Protein AF-A0A1V1P9V7-F1 (afdb_monomer)

Mean predicted aligned error: 11.31 Å

pLDDT: mean 88.92, std 11.78, range [38.62, 97.88]

Organism: NCBI:txid890399

Nearest PDB structures (foldseek):
  6t7o-assembly1_B  TM=5.307E-01  e=1.998E+00  Staphylococcus aureus subsp. aureus NCTC 8325
  2qv8-assembly2_B  TM=3.688E-01  e=6.684E-01  Vibrio cholerae
  8glv-assembly1_Eb  TM=3.256E-01  e=6.794E+00  Chlamydomonas reinhardtii

Solvent-accessible surface area (backbone atoms only — not comparable to full-atom values): 10016 Å² total; per-residue (Å²): 136,84,75,82,48,66,72,55,51,48,42,61,69,50,54,46,46,52,53,38,30,75,69,62,47,58,65,52,77,45,82,39,97,83,60,84,63,56,44,39,31,33,52,44,98,86,56,43,75,42,80,55,76,54,61,94,52,31,42,69,47,89,85,45,83,81,43,45,47,49,62,64,48,76,73,70,56,67,59,68,77,64,37,41,78,30,90,68,35,36,87,77,36,62,55,65,62,53,51,52,51,52,51,50,57,49,50,53,50,51,53,53,52,53,52,51,50,54,51,51,52,52,53,51,50,55,50,51,51,53,51,53,51,51,50,49,52,50,52,52,52,54,51,51,53,51,51,53,51,51,51,50,54,51,52,51,50,53,52,51,51,52,51,52,50,50,36,55,77,70,72,50,83,130

Structure (mmCIF, N/CA/C/O backbone):
data_AF-A0A1V1P9V7-F1
#
_entry.id   AF-A0A1V1P9V7-F1
#
loop_
_atom_site.group_PDB
_atom_site.id
_atom_site.type_symbol
_atom_site.label_atom_id
_atom_site.label_alt_id
_atom_site.label_comp_id
_atom_site.label_asym_id
_atom_site.label_entity_id
_atom_site.label_seq_id
_atom_site.pdbx_PDB_ins_code
_atom_site.Cartn_x
_atom_site.Cartn_y
_atom_site.Cartn_z
_atom_site.occupancy
_atom_site.B_iso_or_equiv
_atom_site.auth_seq_id
_atom_site.auth_comp_id
_atom_site.auth_asym_id
_atom_site.auth_atom_id
_atom_site.pdbx_PDB_model_num
ATOM 1 N N . MET A 1 1 ? 1.610 0.375 -38.642 1.00 38.62 1 MET A N 1
ATOM 2 C CA . MET A 1 1 ? 2.677 0.970 -39.478 1.00 38.62 1 MET A CA 1
ATOM 3 C C . MET A 1 1 ? 3.975 0.222 -39.205 1.00 38.62 1 MET A C 1
ATOM 5 O O . MET A 1 1 ? 4.308 0.033 -38.045 1.00 38.62 1 MET A O 1
ATOM 9 N N . SER A 1 2 ? 4.636 -0.314 -40.235 1.00 40.06 2 SER A N 1
ATOM 10 C CA . SER A 1 2 ? 5.766 -1.244 -40.070 1.00 40.06 2 SER A CA 1
ATOM 11 C C . SER A 1 2 ? 7.101 -0.492 -40.035 1.00 40.06 2 SER A C 1
ATOM 13 O O . SER A 1 2 ? 7.596 -0.052 -41.071 1.00 40.06 2 SER A O 1
ATOM 15 N N . HIS A 1 3 ? 7.696 -0.371 -38.845 1.00 48.84 3 HIS A N 1
ATOM 16 C CA . HIS A 1 3 ? 9.064 0.130 -38.629 1.00 48.84 3 HIS A CA 1
ATOM 17 C C . HIS A 1 3 ? 10.154 -0.899 -39.004 1.00 48.84 3 HIS A C 1
ATOM 19 O O . HIS A 1 3 ? 11.331 -0.666 -38.774 1.00 48.84 3 HIS A O 1
ATOM 25 N N . SER A 1 4 ? 9.779 -2.021 -39.627 1.00 53.81 4 SER A N 1
ATOM 26 C CA . SER A 1 4 ? 10.645 -3.178 -39.906 1.00 53.81 4 SER A CA 1
ATOM 27 C C . SER A 1 4 ? 11.594 -3.010 -41.104 1.00 53.81 4 SER A C 1
ATOM 29 O O . SER A 1 4 ? 12.194 -3.990 -41.540 1.00 53.81 4 SER A O 1
ATOM 31 N N . LYS A 1 5 ? 11.706 -1.818 -41.708 1.00 63.34 5 LYS A N 1
ATOM 32 C CA . LYS A 1 5 ? 12.651 -1.618 -42.821 1.00 63.34 5 LYS A CA 1
ATOM 33 C C . LYS A 1 5 ? 14.068 -1.513 -42.253 1.00 63.34 5 LYS A C 1
ATOM 35 O O . LYS A 1 5 ? 14.289 -0.687 -41.372 1.00 63.34 5 LYS A O 1
ATOM 40 N N . GLN A 1 6 ? 15.014 -2.270 -42.814 1.00 61.94 6 GLN A N 1
ATOM 41 C CA . GLN A 1 6 ? 16.432 -2.321 -42.413 1.00 61.94 6 GLN A CA 1
ATOM 42 C C . GLN A 1 6 ? 17.047 -0.933 -42.145 1.00 61.94 6 GLN A C 1
ATOM 44 O O . GLN A 1 6 ? 17.712 -0.724 -41.140 1.00 61.94 6 GLN A O 1
ATOM 49 N N . LYS A 1 7 ? 16.696 0.068 -42.961 1.00 62.09 7 LYS A N 1
ATOM 50 C CA . LYS A 1 7 ? 17.134 1.464 -42.801 1.00 62.09 7 LYS A CA 1
ATOM 51 C C . LYS A 1 7 ? 16.796 2.097 -41.435 1.00 62.09 7 LYS A C 1
ATOM 53 O O . LYS A 1 7 ? 17.536 2.956 -40.969 1.00 62.09 7 LYS A O 1
ATOM 58 N N . TYR A 1 8 ? 15.676 1.733 -40.802 1.00 63.44 8 TYR A N 1
ATOM 59 C CA . TYR A 1 8 ? 15.312 2.255 -39.474 1.00 63.44 8 TYR A CA 1
ATOM 60 C C . TYR A 1 8 ? 16.079 1.555 -38.350 1.00 63.44 8 TYR A C 1
ATOM 62 O O . TYR A 1 8 ? 16.435 2.207 -37.371 1.00 63.44 8 TYR A O 1
ATOM 70 N N . ILE A 1 9 ? 16.367 0.265 -38.532 1.00 64.19 9 ILE A N 1
ATOM 71 C CA . ILE A 1 9 ? 17.211 -0.533 -37.640 1.00 64.19 9 ILE A CA 1
ATOM 72 C C . ILE A 1 9 ? 18.637 0.020 -37.652 1.00 64.19 9 ILE A C 1
ATOM 74 O O . ILE A 1 9 ? 19.180 0.321 -36.592 1.00 64.19 9 ILE A O 1
ATOM 78 N N . ASP A 1 10 ? 19.217 0.232 -38.835 1.00 66.38 10 ASP A N 1
ATOM 79 C CA . ASP A 1 10 ? 20.591 0.725 -38.983 1.00 66.38 10 ASP A CA 1
ATOM 80 C C . ASP A 1 10 ? 20.748 2.131 -38.380 1.00 66.38 10 ASP A C 1
ATOM 82 O O . ASP A 1 10 ? 21.694 2.397 -37.643 1.00 66.38 10 ASP A O 1
ATOM 86 N N . ARG A 1 11 ? 19.771 3.023 -38.593 1.00 71.50 11 ARG A N 1
ATOM 87 C CA . ARG A 1 11 ? 19.783 4.364 -37.988 1.00 71.50 11 ARG A CA 1
ATOM 88 C C . ARG A 1 11 ? 19.820 4.313 -36.456 1.00 71.50 11 ARG A C 1
ATOM 90 O O . ARG A 1 11 ? 20.556 5.077 -35.836 1.00 71.50 11 ARG A O 1
ATOM 97 N N . ASP A 1 12 ? 19.011 3.454 -35.838 1.00 66.19 12 ASP A N 1
ATOM 98 C CA . ASP A 1 12 ? 18.889 3.407 -34.378 1.00 66.19 12 ASP A CA 1
ATOM 99 C C . ASP A 1 12 ? 20.046 2.615 -33.728 1.00 66.19 12 ASP A C 1
ATOM 101 O O . ASP A 1 12 ? 20.500 2.958 -32.639 1.00 66.19 12 ASP A O 1
ATOM 105 N N . THR A 1 13 ? 20.607 1.623 -34.424 1.00 61.28 13 THR A N 1
ATOM 106 C CA . THR A 1 13 ? 21.717 0.790 -33.923 1.00 61.28 13 THR A CA 1
ATOM 107 C C . THR A 1 13 ? 23.119 1.323 -34.253 1.00 61.28 13 THR A C 1
ATOM 109 O O . THR A 1 13 ? 24.061 1.024 -33.512 1.00 61.28 13 THR A O 1
ATOM 112 N N . ILE A 1 14 ? 23.279 2.124 -35.316 1.00 68.25 14 ILE A N 1
ATOM 113 C CA . ILE A 1 14 ? 24.580 2.599 -35.824 1.00 68.25 14 ILE A CA 1
ATOM 114 C C . ILE A 1 14 ? 24.704 4.122 -35.694 1.00 68.25 14 ILE A C 1
ATOM 116 O O . ILE A 1 14 ? 25.575 4.600 -34.962 1.00 68.25 14 ILE A O 1
ATOM 120 N N . ASP A 1 15 ? 23.831 4.890 -36.354 1.00 73.50 15 ASP A N 1
ATOM 121 C CA . ASP A 1 15 ? 23.974 6.353 -36.419 1.00 73.50 15 ASP A CA 1
ATOM 122 C C . ASP A 1 15 ? 23.691 7.015 -35.064 1.00 73.50 15 ASP A C 1
ATOM 124 O O . ASP A 1 15 ? 24.559 7.702 -34.518 1.00 73.50 15 ASP A O 1
ATOM 128 N N . LYS A 1 16 ? 22.538 6.712 -34.451 1.00 79.81 16 LYS A N 1
ATOM 129 C CA . LYS A 1 16 ? 22.173 7.233 -33.122 1.00 79.81 16 LYS A CA 1
ATOM 130 C C . LYS A 1 16 ? 23.112 6.756 -32.027 1.00 79.81 16 LYS A C 1
ATOM 132 O O . LYS A 1 16 ? 23.425 7.507 -31.110 1.00 79.81 16 LYS A O 1
ATOM 137 N N . LYS A 1 17 ? 23.598 5.516 -32.125 1.00 81.94 17 LYS A N 1
ATOM 138 C CA . LYS A 1 17 ? 24.558 4.971 -31.162 1.00 81.94 17 LYS A CA 1
ATOM 139 C C . LYS A 1 17 ? 25.844 5.799 -31.147 1.00 81.94 17 LYS A C 1
ATOM 141 O O . LYS A 1 17 ? 26.345 6.110 -30.072 1.00 81.94 17 LYS A O 1
ATOM 146 N N . ARG A 1 18 ? 26.365 6.192 -32.315 1.00 84.38 18 ARG A N 1
ATOM 147 C CA . ARG A 1 18 ? 27.539 7.074 -32.414 1.00 84.38 18 ARG A CA 1
ATOM 148 C C . ARG A 1 18 ? 27.234 8.477 -31.884 1.00 84.38 18 ARG A C 1
ATOM 150 O O . ARG A 1 18 ? 28.008 8.985 -31.077 1.00 84.38 18 ARG A O 1
ATOM 157 N N . GLU A 1 19 ? 26.114 9.069 -32.293 1.00 87.50 19 GLU A N 1
ATOM 158 C CA . GLU A 1 19 ? 25.697 10.412 -31.861 1.00 87.50 19 GLU A CA 1
ATOM 159 C C . GLU A 1 19 ? 25.520 10.504 -30.337 1.00 87.50 19 GLU A C 1
ATOM 161 O O . GLU A 1 19 ? 26.074 11.395 -29.696 1.00 87.50 19 GLU A O 1
ATOM 166 N N . TYR A 1 20 ? 24.817 9.549 -29.724 1.00 90.88 20 TYR A N 1
ATOM 167 C CA . TYR A 1 20 ? 24.599 9.516 -28.275 1.00 90.88 20 TYR A CA 1
ATOM 168 C C . TYR A 1 20 ? 25.888 9.260 -27.490 1.00 90.88 20 TYR A C 1
ATOM 170 O O . TYR A 1 20 ? 26.071 9.833 -26.413 1.00 90.88 20 TYR A O 1
ATOM 178 N N . SER A 1 21 ? 26.819 8.485 -28.055 1.00 89.25 21 SER A N 1
ATOM 179 C CA . SER A 1 21 ? 28.147 8.280 -27.471 1.00 89.25 21 SER A CA 1
ATOM 180 C C . SER A 1 21 ? 28.950 9.585 -27.456 1.00 89.25 21 SER A C 1
ATOM 182 O O . SER A 1 21 ? 29.506 9.958 -26.423 1.00 89.25 21 SER A O 1
ATOM 184 N N . GLN A 1 22 ? 28.953 10.326 -28.572 1.00 90.00 22 GLN A N 1
ATOM 185 C CA . GLN A 1 22 ? 29.594 11.645 -28.677 1.00 90.00 22 GLN A CA 1
ATOM 186 C C . GLN A 1 22 ? 28.948 12.671 -27.735 1.00 90.00 22 GLN A C 1
ATOM 188 O O . GLN A 1 22 ? 29.649 13.444 -27.083 1.00 90.00 22 GLN A O 1
ATOM 193 N N . GLY A 1 23 ? 27.620 12.623 -27.604 1.00 90.31 23 GLY A N 1
ATOM 194 C CA . GLY A 1 23 ? 26.844 13.422 -26.655 1.00 90.31 23 GLY A CA 1
ATOM 195 C C . GLY A 1 23 ? 26.961 12.982 -25.189 1.00 90.31 23 GLY A C 1
ATOM 196 O O . GLY A 1 23 ? 26.327 13.589 -24.330 1.00 90.31 23 GLY A O 1
ATOM 197 N N . LYS A 1 24 ? 27.761 11.950 -24.880 1.00 92.44 24 LYS A N 1
ATOM 198 C CA . LYS A 1 24 ? 27.989 11.412 -23.525 1.00 92.44 24 LYS A CA 1
ATOM 199 C C . LYS A 1 24 ? 26.717 10.951 -22.801 1.00 92.44 24 LYS A C 1
ATOM 201 O O . LYS A 1 24 ? 26.635 11.010 -21.571 1.00 92.44 24 LYS A O 1
ATOM 206 N N . VAL A 1 25 ? 25.729 10.453 -23.542 1.00 93.88 25 VAL A N 1
ATOM 207 C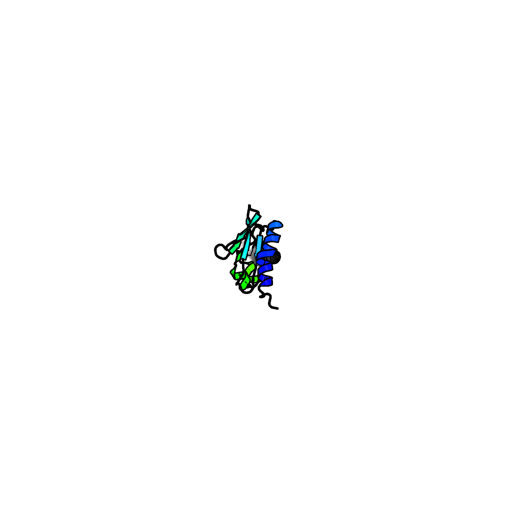 CA . VAL A 1 25 ? 24.533 9.845 -22.951 1.00 93.88 25 VAL A CA 1
ATOM 208 C C . VAL A 1 25 ? 24.949 8.558 -22.235 1.00 93.88 25 VAL A C 1
ATOM 210 O O . VAL A 1 25 ? 25.425 7.611 -22.857 1.00 93.88 25 VAL A O 1
ATOM 213 N N . LYS A 1 26 ? 24.802 8.526 -20.908 1.00 94.56 26 LYS A N 1
ATOM 214 C CA . LYS A 1 26 ? 25.379 7.470 -20.062 1.00 94.56 26 LYS A CA 1
ATOM 215 C C . LYS A 1 26 ? 24.753 6.089 -20.276 1.00 94.56 26 LYS A C 1
ATOM 217 O O . LYS A 1 26 ? 25.462 5.095 -20.190 1.00 94.56 26 LYS A O 1
ATOM 222 N N . GLU A 1 27 ? 23.462 6.020 -20.580 1.00 95.19 27 GLU A N 1
ATOM 223 C CA . GLU A 1 27 ? 22.741 4.772 -20.852 1.00 95.19 27 GLU A CA 1
ATOM 224 C C . GLU A 1 27 ? 21.840 4.937 -22.071 1.00 95.19 27 GLU A C 1
ATOM 226 O O . GLU A 1 27 ? 21.200 5.974 -22.237 1.00 95.19 27 GLU A O 1
ATOM 231 N N . TYR A 1 28 ? 21.789 3.912 -22.921 1.00 94.25 28 TYR A N 1
ATOM 232 C CA . TYR A 1 28 ? 20.982 3.916 -24.136 1.00 94.25 28 TYR A CA 1
ATOM 233 C C . TYR A 1 28 ? 20.321 2.554 -24.342 1.00 94.25 28 TYR A C 1
ATOM 235 O O . TYR A 1 28 ? 21.007 1.543 -24.481 1.00 94.25 28 TYR A O 1
ATOM 243 N N . TYR A 1 29 ? 18.988 2.520 -24.342 1.00 93.19 29 TYR A N 1
ATOM 244 C CA . TYR A 1 29 ? 18.209 1.290 -24.475 1.00 93.19 29 TYR A CA 1
ATOM 245 C C . TYR A 1 29 ? 17.432 1.302 -25.788 1.00 93.19 29 TYR A C 1
ATOM 247 O O . TYR A 1 29 ? 16.664 2.224 -26.064 1.00 93.19 29 TYR A O 1
ATOM 255 N N . ILE A 1 30 ? 17.628 0.260 -26.586 1.00 90.50 30 ILE A N 1
ATOM 256 C CA . ILE A 1 30 ? 16.852 -0.028 -27.786 1.00 90.50 30 ILE A CA 1
ATOM 257 C C . ILE A 1 30 ? 15.835 -1.087 -27.385 1.00 90.50 30 ILE A C 1
ATOM 259 O O . ILE A 1 30 ? 16.213 -2.160 -26.922 1.00 90.50 30 ILE A O 1
ATOM 263 N N . ILE A 1 31 ? 14.551 -0.769 -27.523 1.00 89.88 31 ILE A N 1
ATOM 264 C CA . ILE A 1 31 ? 13.455 -1.682 -27.202 1.00 89.88 31 ILE A CA 1
ATOM 265 C C . ILE A 1 31 ? 12.693 -1.962 -28.490 1.00 89.88 31 ILE A C 1
ATOM 267 O O . ILE A 1 31 ? 12.124 -1.053 -29.092 1.00 89.88 31 ILE A O 1
ATOM 271 N N . ASP A 1 32 ? 12.673 -3.226 -28.890 1.00 84.94 32 ASP A N 1
ATOM 272 C CA . ASP A 1 32 ? 11.905 -3.708 -30.030 1.00 84.94 32 ASP A CA 1
ATOM 273 C C . ASP A 1 32 ? 10.691 -4.494 -29.538 1.00 84.94 32 ASP A C 1
ATOM 275 O O . ASP A 1 32 ? 10.832 -5.432 -28.764 1.00 84.94 32 ASP A O 1
ATOM 279 N N . TYR A 1 33 ? 9.496 -4.157 -30.025 1.00 77.75 33 TYR A N 1
ATOM 280 C CA . TYR A 1 33 ? 8.254 -4.841 -29.660 1.00 77.75 33 TYR A CA 1
ATOM 281 C C . TYR A 1 33 ? 8.234 -6.326 -30.055 1.00 77.75 33 TYR A C 1
ATOM 283 O O . TYR A 1 33 ? 7.496 -7.096 -29.442 1.00 77.75 33 TYR A O 1
ATOM 291 N N . LYS A 1 34 ? 9.023 -6.730 -31.062 1.00 80.94 34 LYS A N 1
ATOM 292 C CA . LYS A 1 34 ? 9.146 -8.131 -31.500 1.00 80.94 34 LYS A CA 1
ATOM 293 C C . LYS A 1 34 ? 10.169 -8.939 -30.715 1.00 80.94 34 LYS A C 1
ATOM 295 O O . LYS A 1 34 ? 10.207 -10.150 -30.890 1.00 80.94 34 LYS A O 1
ATOM 300 N N . LYS A 1 35 ? 10.945 -8.293 -29.834 1.00 80.38 35 LYS A N 1
ATOM 301 C CA . LYS A 1 35 ? 12.063 -8.880 -29.074 1.00 80.38 35 LYS A CA 1
ATOM 302 C C . LYS A 1 35 ? 13.300 -9.232 -29.912 1.00 80.38 35 LYS A C 1
ATOM 304 O O . LYS A 1 35 ? 14.306 -9.635 -29.335 1.00 80.38 35 LYS A O 1
ATOM 309 N N . ASP A 1 36 ? 13.290 -9.012 -31.224 1.00 79.00 36 ASP A N 1
ATOM 310 C CA . ASP A 1 36 ? 14.399 -9.411 -32.097 1.00 79.00 36 ASP A CA 1
ATOM 311 C C . ASP A 1 36 ? 15.657 -8.556 -31.857 1.00 79.00 36 ASP A C 1
ATOM 313 O O . ASP A 1 36 ? 16.777 -9.022 -32.069 1.00 79.00 36 ASP A O 1
ATOM 317 N N . GLN A 1 37 ? 15.491 -7.302 -31.409 1.00 79.62 37 GLN A N 1
ATOM 318 C CA . GLN A 1 37 ? 16.589 -6.325 -31.314 1.00 79.62 37 GLN A CA 1
ATOM 319 C C . GLN A 1 37 ? 16.627 -5.506 -30.018 1.00 79.62 37 GLN A C 1
ATOM 321 O O . GLN A 1 37 ? 17.155 -4.392 -29.993 1.00 79.62 37 GLN A O 1
ATOM 326 N N . THR A 1 38 ? 16.092 -6.040 -28.921 1.00 88.88 38 THR A N 1
ATOM 327 C CA . THR A 1 38 ? 16.169 -5.342 -27.632 1.00 88.88 38 THR A CA 1
ATOM 328 C C . THR A 1 38 ? 17.579 -5.418 -27.057 1.00 88.88 38 THR A C 1
ATOM 330 O O . THR A 1 38 ? 18.098 -6.496 -26.769 1.00 88.88 38 THR A O 1
ATOM 333 N N . LEU A 1 39 ? 18.216 -4.256 -26.919 1.00 92.00 39 LEU A N 1
ATOM 334 C CA . LEU A 1 39 ? 19.622 -4.113 -26.552 1.00 92.00 39 LEU A CA 1
ATOM 335 C C . LEU A 1 39 ? 19.779 -2.969 -25.553 1.00 92.00 39 LEU A C 1
ATOM 337 O O . LEU A 1 39 ? 19.254 -1.874 -25.745 1.00 92.00 39 LEU A O 1
ATOM 341 N N . PHE A 1 40 ? 20.554 -3.206 -24.500 1.00 94.00 40 PHE A N 1
ATOM 342 C CA . PHE A 1 40 ? 20.819 -2.221 -23.456 1.00 94.00 40 PHE A CA 1
ATOM 343 C C . PHE A 1 40 ? 22.291 -1.834 -23.494 1.00 94.00 40 PHE A C 1
ATOM 345 O O . PHE A 1 40 ? 23.154 -2.708 -23.514 1.00 94.00 40 PHE A O 1
ATOM 352 N N . TYR A 1 41 ? 22.599 -0.542 -23.487 1.00 94.88 41 TYR A N 1
ATOM 353 C CA . TYR A 1 41 ? 23.967 -0.041 -23.544 1.00 94.88 41 TYR A CA 1
ATOM 354 C C . TYR A 1 41 ? 24.286 0.898 -22.382 1.00 94.88 41 TYR A C 1
ATOM 356 O O . TYR A 1 41 ? 23.441 1.681 -21.954 1.00 94.88 41 TYR A O 1
ATOM 364 N N . SER A 1 42 ? 25.540 0.852 -21.931 1.00 95.19 42 SER A N 1
ATOM 365 C CA . SER A 1 42 ? 26.138 1.812 -20.999 1.00 95.19 42 SER A CA 1
ATOM 366 C C . SER A 1 42 ? 27.382 2.420 -21.628 1.00 95.19 42 SER A C 1
ATOM 368 O O . SER A 1 42 ? 28.182 1.712 -22.248 1.00 95.19 42 SER A O 1
ATOM 370 N N . LEU A 1 43 ? 27.549 3.729 -21.475 1.00 95.56 43 LEU A N 1
ATOM 371 C CA . LEU A 1 43 ? 28.740 4.442 -21.909 1.00 95.56 43 LEU A CA 1
ATOM 372 C C . LEU A 1 43 ? 29.919 4.014 -21.029 1.00 95.56 43 LEU A C 1
ATOM 374 O O . LEU A 1 43 ? 29.815 3.993 -19.802 1.00 95.56 43 LEU A O 1
ATOM 378 N N . ASN A 1 44 ? 31.027 3.645 -21.658 1.00 91.00 44 ASN A N 1
ATOM 379 C CA . ASN A 1 44 ? 32.257 3.253 -20.986 1.00 91.00 44 ASN A CA 1
ATOM 380 C C . ASN A 1 44 ? 33.249 4.423 -20.911 1.00 91.00 44 ASN A C 1
ATOM 382 O O . ASN A 1 44 ? 33.075 5.470 -21.537 1.00 91.00 44 ASN A O 1
ATOM 386 N N . THR A 1 45 ? 34.324 4.235 -20.147 1.00 90.50 45 THR A N 1
ATOM 387 C CA . THR A 1 45 ? 35.378 5.244 -19.947 1.00 90.50 45 THR A CA 1
ATOM 388 C C . THR A 1 45 ? 36.110 5.625 -21.230 1.00 90.50 45 THR A C 1
ATOM 390 O O . THR A 1 45 ? 36.672 6.712 -21.305 1.00 90.50 45 THR A O 1
ATOM 393 N N . ASN A 1 46 ? 36.070 4.769 -22.252 1.00 89.50 46 ASN A N 1
ATOM 394 C CA . ASN A 1 46 ? 36.711 5.006 -23.545 1.00 89.50 46 ASN A CA 1
ATOM 395 C C . ASN A 1 46 ? 35.808 5.818 -24.493 1.00 89.50 46 ASN A C 1
ATOM 397 O O . ASN A 1 46 ? 36.146 5.997 -25.660 1.00 89.50 46 ASN A O 1
ATOM 401 N N . GLY A 1 47 ? 34.650 6.291 -24.014 1.00 87.25 47 GLY A N 1
ATOM 402 C CA . GLY A 1 47 ? 33.716 7.108 -24.787 1.00 87.25 47 GLY A CA 1
ATOM 403 C C . GLY A 1 47 ? 32.873 6.322 -25.792 1.00 87.25 47 GLY A C 1
ATOM 404 O O . GLY A 1 47 ? 32.269 6.942 -26.665 1.00 87.25 47 GLY A O 1
ATOM 405 N N . GLY A 1 48 ? 32.828 4.988 -25.681 1.00 90.50 48 GLY A N 1
ATOM 406 C CA . GLY A 1 48 ? 31.993 4.093 -26.489 1.00 90.50 48 GLY A CA 1
ATOM 407 C C . GLY A 1 48 ? 30.904 3.394 -25.668 1.00 90.50 48 GLY A C 1
ATOM 408 O O . GLY A 1 48 ? 30.887 3.471 -24.443 1.00 90.50 48 GLY A O 1
ATOM 409 N N . TYR A 1 49 ? 30.012 2.656 -26.330 1.00 93.69 49 TYR A N 1
ATOM 410 C CA . TYR A 1 49 ? 28.955 1.885 -25.663 1.00 93.69 49 TYR A CA 1
ATOM 411 C C . TYR A 1 49 ? 29.303 0.406 -25.487 1.00 93.69 49 TYR A C 1
ATOM 413 O O . TYR A 1 49 ? 29.614 -0.284 -26.460 1.00 93.69 49 TYR A O 1
ATOM 421 N N . SER A 1 50 ? 29.127 -0.096 -24.266 1.00 92.69 50 SER A N 1
ATOM 422 C CA . SER A 1 50 ? 29.204 -1.517 -23.912 1.00 92.69 50 SER A CA 1
ATOM 423 C C . SER A 1 50 ? 27.805 -2.097 -23.692 1.00 92.69 50 SER A C 1
ATOM 425 O O . SER A 1 50 ? 26.938 -1.422 -23.138 1.00 92.69 50 SER A O 1
ATOM 427 N N . LEU A 1 51 ? 27.576 -3.345 -24.114 1.00 93.44 51 LEU A N 1
ATOM 428 C CA . LEU A 1 51 ? 26.298 -4.035 -23.909 1.00 93.44 51 LEU A CA 1
ATOM 429 C C . LEU A 1 51 ? 26.099 -4.377 -22.422 1.00 93.44 51 LEU A C 1
ATOM 431 O O . LEU A 1 51 ? 26.972 -4.977 -21.794 1.00 93.44 51 LEU A O 1
ATOM 435 N N . VAL A 1 52 ? 24.931 -4.043 -21.885 1.00 94.06 52 VAL A N 1
ATOM 436 C CA . VAL A 1 52 ? 24.476 -4.393 -20.540 1.00 94.06 52 VAL A CA 1
ATOM 437 C C . VAL A 1 52 ? 23.595 -5.631 -20.644 1.00 94.06 52 VAL A C 1
ATOM 439 O O . VAL A 1 52 ? 22.559 -5.618 -21.305 1.00 94.06 52 VAL A O 1
ATOM 442 N N . LYS A 1 53 ? 24.009 -6.719 -19.992 1.00 92.94 53 LYS A N 1
ATOM 443 C CA . LYS A 1 53 ? 23.205 -7.942 -19.906 1.00 92.94 53 LYS A CA 1
ATOM 444 C C . LYS A 1 53 ? 22.345 -7.915 -18.637 1.00 92.94 53 LYS A C 1
ATOM 446 O O . LYS A 1 53 ? 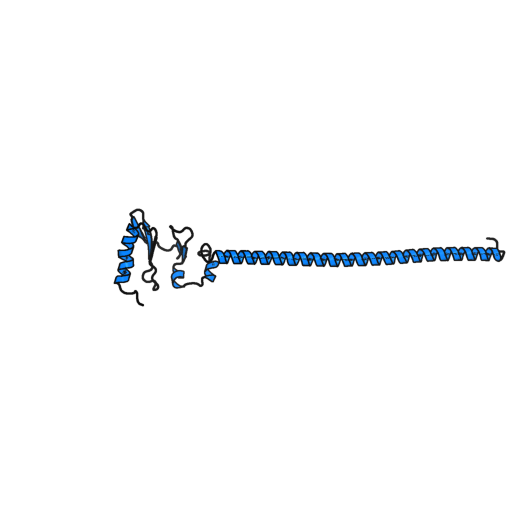22.872 -7.556 -17.580 1.00 92.94 53 LYS A O 1
ATOM 451 N N . PRO A 1 54 ? 21.065 -8.324 -18.701 1.00 93.38 54 PRO A N 1
ATOM 452 C CA . PRO A 1 54 ? 20.254 -8.502 -17.505 1.00 93.38 54 PRO A CA 1
ATOM 453 C C . PRO A 1 54 ? 20.912 -9.487 -16.534 1.00 93.38 54 PRO A C 1
ATOM 455 O O . PRO A 1 54 ? 21.379 -10.555 -16.935 1.00 93.38 54 PRO A O 1
ATOM 458 N N . LYS A 1 55 ? 20.899 -9.167 -15.239 1.00 95.38 55 LYS A N 1
ATOM 459 C CA . LYS A 1 55 ? 21.297 -10.103 -14.182 1.00 95.38 55 LYS A CA 1
ATOM 460 C C . LYS A 1 55 ? 20.038 -10.763 -13.639 1.00 95.38 55 LYS A C 1
ATOM 462 O O . LYS A 1 55 ? 19.177 -10.074 -13.101 1.00 95.38 55 LYS A O 1
ATOM 467 N N . ASN A 1 56 ? 19.921 -12.083 -13.785 1.00 94.19 56 ASN A N 1
ATOM 468 C CA . ASN A 1 56 ? 18.711 -12.843 -13.434 1.00 94.19 56 ASN A CA 1
ATOM 469 C C . ASN A 1 56 ? 17.442 -12.271 -14.100 1.00 94.19 56 ASN A C 1
ATOM 471 O O . ASN A 1 56 ? 16.404 -12.138 -13.460 1.00 94.19 56 ASN A O 1
ATOM 475 N N . GLY A 1 57 ? 17.552 -11.855 -15.367 1.00 94.12 57 GLY A N 1
ATOM 476 C CA . GLY A 1 57 ? 16.448 -11.246 -16.118 1.00 94.12 57 GLY A CA 1
ATOM 477 C C . GLY A 1 57 ? 16.115 -9.801 -15.727 1.00 94.12 57 GLY A C 1
ATOM 478 O O . GLY A 1 57 ? 15.161 -9.247 -16.262 1.00 94.12 57 GLY A O 1
ATOM 479 N N . ILE A 1 58 ? 16.881 -9.177 -14.824 1.00 96.56 58 ILE A N 1
ATOM 480 C CA . ILE A 1 58 ? 16.650 -7.809 -14.344 1.00 96.56 58 ILE A CA 1
ATOM 481 C C . ILE A 1 58 ? 17.711 -6.871 -14.921 1.00 96.56 58 ILE A C 1
ATOM 483 O O . ILE A 1 58 ? 18.913 -7.082 -14.729 1.00 96.56 58 ILE A O 1
ATOM 487 N N . ILE A 1 59 ? 17.261 -5.806 -15.577 1.00 96.44 59 ILE A N 1
ATOM 488 C CA . ILE A 1 59 ? 18.083 -4.648 -15.932 1.00 96.44 59 ILE A CA 1
ATOM 489 C C . ILE A 1 59 ? 18.048 -3.665 -14.765 1.00 96.44 59 ILE A C 1
ATOM 491 O O . ILE A 1 59 ? 16.986 -3.386 -14.213 1.00 96.44 59 ILE A O 1
ATOM 495 N N . ARG A 1 60 ? 19.216 -3.149 -14.378 1.00 96.06 60 ARG A N 1
ATOM 496 C CA . ARG A 1 60 ? 19.369 -2.134 -13.330 1.00 96.06 60 ARG A CA 1
ATOM 497 C C . ARG A 1 60 ? 20.102 -0.947 -13.926 1.00 96.06 60 ARG A C 1
ATOM 499 O O . ARG A 1 60 ? 21.199 -1.128 -14.453 1.00 96.06 60 ARG A O 1
ATOM 506 N N . SER A 1 61 ? 19.500 0.232 -13.838 1.00 94.81 61 SER A N 1
ATOM 507 C CA . SER A 1 61 ? 20.156 1.459 -14.266 1.00 94.81 61 SER A CA 1
ATOM 508 C C . SER A 1 61 ? 21.235 1.855 -13.262 1.00 94.81 61 SER A C 1
ATOM 510 O O . SER A 1 61 ? 21.053 1.796 -12.045 1.00 94.81 61 SER A O 1
ATOM 512 N N . THR A 1 62 ? 22.379 2.251 -13.797 1.00 91.31 62 THR A N 1
ATOM 513 C CA . THR A 1 62 ? 23.502 2.857 -13.077 1.00 91.31 62 THR A CA 1
ATOM 514 C C . THR A 1 62 ? 23.377 4.381 -13.015 1.00 91.31 62 THR A C 1
ATOM 516 O O . THR A 1 62 ? 24.000 5.020 -12.170 1.00 91.31 62 THR A O 1
ATOM 519 N N . VAL A 1 63 ? 22.559 4.966 -13.898 1.00 93.56 63 VAL A N 1
ATOM 520 C CA . VAL A 1 63 ? 22.345 6.416 -14.028 1.00 93.56 63 VAL A CA 1
ATOM 521 C C . VAL A 1 63 ? 21.159 6.892 -13.200 1.00 93.56 63 VAL A C 1
ATOM 523 O O . VAL A 1 63 ? 21.191 8.005 -12.680 1.00 93.56 63 VAL A O 1
ATOM 526 N N . LEU A 1 64 ? 20.128 6.056 -13.074 1.00 92.38 64 LEU A N 1
ATOM 527 C CA . LEU A 1 64 ? 18.911 6.309 -12.314 1.00 92.38 64 LEU A CA 1
ATOM 528 C C . LEU A 1 64 ? 18.884 5.368 -11.100 1.00 92.38 64 LEU A C 1
ATOM 530 O O . LEU A 1 64 ? 18.461 4.214 -11.222 1.00 92.38 64 LEU A O 1
ATOM 534 N N . PRO A 1 65 ? 19.347 5.823 -9.920 1.00 90.19 65 PRO A N 1
ATOM 535 C CA . PRO A 1 65 ? 19.389 4.994 -8.724 1.00 90.19 65 PRO A CA 1
ATOM 536 C C . PRO A 1 65 ? 18.016 4.407 -8.390 1.00 90.19 65 PRO A C 1
ATOM 538 O O . PRO A 1 65 ? 17.020 5.121 -8.307 1.00 90.19 65 PRO A O 1
ATOM 541 N N . GLY A 1 66 ? 17.970 3.090 -8.196 1.00 90.81 66 GLY A N 1
ATOM 542 C CA . GLY A 1 66 ? 16.736 2.372 -7.876 1.00 90.81 66 GLY A CA 1
ATOM 543 C C . GLY A 1 66 ? 15.830 2.074 -9.074 1.00 90.81 66 GLY A C 1
ATOM 544 O O . GLY A 1 66 ? 14.877 1.317 -8.901 1.00 90.81 66 GLY A O 1
ATOM 545 N N . PHE A 1 67 ? 16.129 2.588 -10.274 1.00 94.75 67 PHE A N 1
ATOM 546 C CA . PHE A 1 67 ? 15.403 2.222 -11.487 1.00 94.75 67 PHE A CA 1
ATOM 547 C C . PHE A 1 67 ? 15.889 0.872 -12.017 1.00 94.75 67 PHE A C 1
ATOM 549 O O . PHE A 1 67 ? 17.066 0.668 -12.329 1.00 94.75 67 PHE A O 1
ATOM 556 N N . GLN A 1 68 ? 14.965 -0.073 -12.108 1.00 96.00 68 GLN A N 1
ATOM 557 C CA . GLN A 1 68 ? 15.226 -1.442 -12.531 1.00 96.00 68 GLN A CA 1
ATOM 558 C C . GLN A 1 68 ? 13.947 -2.059 -13.087 1.00 96.00 68 GLN A C 1
ATOM 560 O O . GLN A 1 68 ? 12.853 -1.659 -12.710 1.00 96.00 68 GLN A O 1
ATOM 565 N N . PHE A 1 69 ? 14.061 -3.040 -13.970 1.00 95.88 69 PHE A N 1
ATOM 566 C CA . PHE A 1 69 ? 12.901 -3.728 -14.535 1.00 95.88 69 PHE A CA 1
ATOM 567 C C . PHE A 1 69 ? 13.287 -5.130 -14.995 1.00 95.88 69 PHE A C 1
ATOM 569 O O . PHE A 1 69 ? 14.444 -5.386 -15.338 1.00 95.88 69 PHE A O 1
ATOM 576 N N . ARG A 1 70 ? 12.322 -6.054 -15.009 1.00 96.06 70 ARG A N 1
ATOM 577 C CA . ARG A 1 70 ? 12.507 -7.348 -15.666 1.00 96.06 70 ARG A CA 1
ATOM 578 C C . ARG A 1 70 ? 12.412 -7.159 -17.171 1.00 96.06 70 ARG A C 1
ATOM 580 O O . ARG A 1 70 ? 11.496 -6.508 -17.667 1.00 96.06 70 ARG A O 1
ATOM 587 N N . GLU A 1 71 ? 13.331 -7.771 -17.901 1.00 93.56 71 GLU A N 1
ATOM 588 C CA . GLU A 1 71 ? 13.321 -7.758 -19.364 1.00 93.56 71 GLU A CA 1
ATOM 589 C C . GLU A 1 71 ? 12.026 -8.369 -19.925 1.00 93.56 71 GLU A C 1
ATOM 591 O O . GLU A 1 71 ? 11.474 -7.866 -20.901 1.00 93.56 71 GLU A O 1
ATOM 596 N N . SER A 1 72 ? 11.500 -9.415 -19.278 1.00 93.44 72 SER A N 1
ATOM 597 C CA . SER A 1 72 ? 10.220 -10.041 -19.636 1.00 93.44 72 SER A CA 1
ATOM 598 C C . SER A 1 72 ? 9.051 -9.060 -19.616 1.00 93.44 72 SER A C 1
ATOM 600 O O . SER A 1 72 ? 8.170 -9.131 -20.475 1.00 93.44 72 SER A O 1
ATOM 602 N N . ASP A 1 73 ? 9.049 -8.135 -18.657 1.00 94.50 73 ASP A N 1
ATOM 603 C CA . ASP A 1 73 ? 7.891 -7.298 -18.343 1.00 94.50 73 ASP A CA 1
ATOM 604 C C . ASP A 1 73 ? 7.692 -6.201 -19.400 1.00 94.50 73 ASP A C 1
ATOM 606 O O . ASP A 1 73 ? 6.574 -5.720 -19.577 1.00 94.50 73 ASP A O 1
ATOM 610 N N . ILE A 1 74 ? 8.729 -5.898 -20.193 1.00 92.00 74 ILE A N 1
ATOM 611 C CA . ILE A 1 74 ? 8.630 -5.066 -21.405 1.00 92.00 74 ILE A CA 1
ATOM 612 C C . ILE A 1 74 ? 7.600 -5.649 -22.388 1.00 92.00 74 ILE A C 1
ATOM 614 O O . ILE A 1 74 ? 6.852 -4.903 -23.020 1.00 92.00 74 ILE A O 1
ATOM 618 N N . TYR A 1 75 ? 7.541 -6.980 -22.500 1.00 92.19 75 TYR A N 1
ATOM 619 C CA . TYR A 1 75 ? 6.700 -7.687 -23.473 1.00 92.19 75 TYR A CA 1
ATOM 620 C C . TYR A 1 75 ? 5.393 -8.180 -22.870 1.00 92.19 75 TYR A C 1
ATOM 622 O O . TYR A 1 75 ? 4.338 -8.044 -23.489 1.00 92.19 75 TYR A O 1
ATOM 630 N N . VAL A 1 76 ? 5.461 -8.733 -21.654 1.00 92.31 76 VAL A N 1
ATOM 631 C CA . VAL A 1 76 ? 4.280 -9.204 -20.918 1.00 92.31 76 VAL A CA 1
ATOM 632 C C . VAL A 1 76 ? 3.346 -8.036 -20.607 1.00 92.31 76 VAL A C 1
ATOM 634 O O . VAL A 1 76 ? 2.134 -8.226 -20.607 1.00 92.31 76 VAL A O 1
ATOM 637 N N . ARG A 1 77 ? 3.903 -6.831 -20.402 1.00 90.25 77 ARG A N 1
ATOM 638 C CA . ARG A 1 77 ? 3.165 -5.606 -20.058 1.00 90.25 77 ARG A CA 1
ATOM 639 C C . ARG A 1 77 ? 2.185 -5.862 -18.906 1.00 90.25 77 ARG A C 1
ATOM 641 O O . ARG A 1 77 ? 0.973 -5.760 -19.100 1.00 90.25 77 ARG A O 1
ATOM 648 N N . PRO A 1 78 ? 2.706 -6.249 -17.727 1.00 92.44 78 PRO A N 1
ATOM 649 C CA . PRO A 1 78 ? 1.871 -6.519 -16.568 1.00 92.44 78 PRO A CA 1
ATOM 650 C C . PRO A 1 78 ? 1.034 -5.291 -16.205 1.00 92.44 78 PRO A C 1
ATOM 652 O O . PRO A 1 78 ? 1.461 -4.151 -16.402 1.00 92.44 78 PRO A O 1
ATOM 655 N N . ASP A 1 79 ? -0.152 -5.539 -15.650 1.00 91.31 79 ASP A N 1
ATOM 656 C CA . ASP A 1 79 ? -1.022 -4.481 -15.144 1.00 91.31 79 ASP A CA 1
ATOM 657 C C . ASP A 1 79 ? -0.243 -3.599 -14.144 1.00 91.31 79 ASP A C 1
ATOM 659 O O . ASP A 1 79 ? 0.349 -4.140 -13.198 1.00 91.31 79 ASP A O 1
ATOM 663 N N . PRO A 1 80 ? -0.237 -2.261 -14.313 1.00 8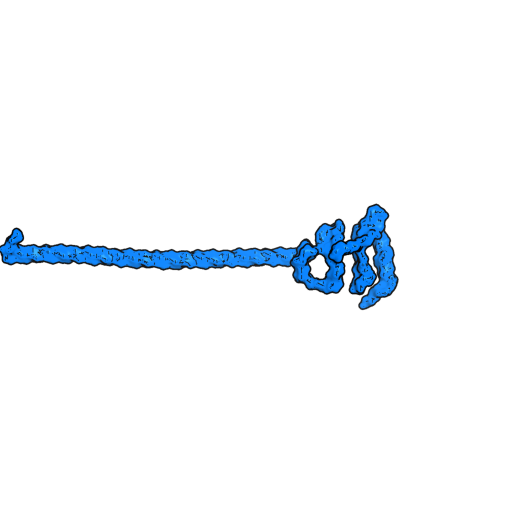6.25 80 PRO A N 1
ATOM 664 C CA . PRO A 1 80 ? 0.404 -1.344 -13.379 1.00 86.25 80 PRO A CA 1
ATOM 665 C C . PRO A 1 80 ? 0.027 -1.587 -11.916 1.00 86.25 80 PRO A C 1
ATOM 667 O O . PRO A 1 80 ? 0.879 -1.424 -11.047 1.00 86.25 80 PRO A O 1
ATOM 670 N N . VAL A 1 81 ? -1.205 -2.027 -11.630 1.00 87.94 81 VAL A N 1
ATOM 671 C CA . VAL A 1 81 ? -1.676 -2.348 -10.275 1.00 87.94 81 VAL A CA 1
ATOM 672 C C . VAL A 1 81 ? -0.861 -3.476 -9.641 1.00 87.94 81 VAL A C 1
ATOM 674 O O . VAL A 1 81 ? -0.559 -3.405 -8.448 1.00 87.94 81 VAL A O 1
ATOM 677 N N . ASN A 1 82 ? -0.452 -4.478 -10.423 1.00 90.38 82 ASN A N 1
ATOM 678 C CA . ASN A 1 82 ? 0.372 -5.588 -9.935 1.00 90.38 82 ASN A CA 1
ATOM 679 C C . ASN A 1 82 ? 1.804 -5.136 -9.624 1.00 90.38 82 ASN A C 1
ATOM 681 O O . ASN A 1 82 ? 2.423 -5.646 -8.691 1.00 90.38 82 ASN A O 1
ATOM 685 N N . LEU A 1 83 ? 2.316 -4.142 -10.356 1.00 93.56 83 LEU A N 1
ATOM 686 C CA . LEU A 1 83 ? 3.670 -3.618 -10.162 1.00 93.56 83 LEU A CA 1
ATOM 687 C C . LEU A 1 83 ? 3.813 -2.774 -8.892 1.00 93.56 83 LEU A C 1
ATOM 689 O O . LEU A 1 83 ? 4.916 -2.658 -8.366 1.00 93.56 83 LEU A O 1
ATOM 693 N N . ILE A 1 84 ? 2.716 -2.219 -8.367 1.00 92.44 84 ILE A N 1
ATOM 694 C CA . ILE A 1 84 ? 2.730 -1.386 -7.153 1.00 92.44 84 ILE A CA 1
ATOM 695 C C . ILE A 1 84 ? 3.363 -2.123 -5.966 1.00 92.44 84 ILE A C 1
ATOM 697 O O . ILE A 1 84 ? 4.115 -1.525 -5.201 1.00 92.44 84 ILE A O 1
ATOM 701 N N . ASN A 1 85 ? 3.062 -3.414 -5.816 1.00 89.31 85 ASN A N 1
ATOM 702 C CA . ASN A 1 85 ? 3.529 -4.227 -4.692 1.00 89.31 85 ASN A CA 1
ATOM 703 C C . ASN A 1 85 ? 4.726 -5.118 -5.056 1.00 89.31 85 ASN A C 1
ATOM 705 O O . ASN A 1 85 ? 5.177 -5.911 -4.229 1.00 89.31 85 ASN A O 1
ATOM 709 N N . ASP A 1 86 ? 5.227 -5.033 -6.289 1.00 94.62 86 ASP A N 1
ATOM 710 C CA . ASP A 1 86 ? 6.351 -5.850 -6.725 1.00 94.62 86 ASP A CA 1
ATOM 711 C C . ASP A 1 86 ? 7.667 -5.265 -6.179 1.00 94.62 86 ASP A C 1
ATOM 713 O O . ASP A 1 86 ? 7.955 -4.094 -6.432 1.00 94.62 86 ASP A O 1
ATOM 717 N N . PRO A 1 87 ? 8.519 -6.047 -5.488 1.00 93.25 87 PRO A N 1
ATOM 718 C CA . PRO A 1 87 ? 9.770 -5.551 -4.912 1.00 93.25 87 PRO A CA 1
ATOM 719 C C . PRO A 1 87 ? 10.724 -4.870 -5.902 1.00 93.25 87 PRO A C 1
ATOM 721 O O . PRO A 1 87 ? 11.551 -4.057 -5.487 1.00 93.25 87 PRO A O 1
ATOM 724 N N . ILE A 1 88 ? 10.635 -5.198 -7.196 1.00 95.50 88 ILE A N 1
ATOM 725 C CA . ILE A 1 88 ? 11.451 -4.585 -8.249 1.00 95.50 88 ILE A CA 1
ATOM 726 C C . ILE A 1 88 ? 10.961 -3.173 -8.581 1.00 95.50 88 ILE A C 1
ATOM 728 O O . ILE A 1 88 ? 11.791 -2.294 -8.811 1.00 95.50 88 ILE A O 1
ATOM 732 N N . TYR A 1 89 ? 9.645 -2.960 -8.565 1.00 95.38 89 TYR A N 1
ATOM 733 C CA . TYR A 1 89 ? 8.974 -1.774 -9.104 1.00 95.38 89 TYR A CA 1
ATOM 734 C C . TYR A 1 89 ? 8.423 -0.824 -8.034 1.00 95.38 89 TYR A C 1
ATOM 736 O O . TYR A 1 89 ? 8.259 0.371 -8.290 1.00 95.38 89 TYR A O 1
ATOM 744 N N . GLN A 1 90 ? 8.163 -1.331 -6.826 1.00 92.38 90 GLN A N 1
ATOM 745 C CA . GLN A 1 90 ? 7.477 -0.614 -5.747 1.00 92.38 90 GLN A CA 1
ATOM 746 C C . GLN A 1 90 ? 8.120 0.731 -5.381 1.00 92.38 90 GLN A C 1
ATOM 748 O O . GLN A 1 90 ? 7.435 1.612 -4.871 1.00 92.38 90 GLN A O 1
ATOM 753 N N . SER A 1 91 ? 9.423 0.908 -5.627 1.00 91.88 91 SER A N 1
ATOM 754 C CA . SER A 1 91 ? 10.163 2.127 -5.281 1.00 91.88 91 SER A CA 1
ATOM 755 C C . SER A 1 91 ? 9.908 3.299 -6.227 1.00 91.88 91 SER A C 1
ATOM 757 O O . SER A 1 91 ? 10.197 4.433 -5.852 1.00 91.88 91 SER A O 1
ATOM 759 N N . PHE A 1 92 ? 9.359 3.058 -7.422 1.00 92.00 92 PHE A N 1
ATOM 760 C CA . PHE A 1 92 ? 9.102 4.114 -8.408 1.00 92.00 92 PHE A CA 1
ATOM 761 C C . PHE A 1 92 ? 7.734 4.020 -9.104 1.00 92.00 92 PHE A C 1
ATOM 763 O O . PHE A 1 92 ? 7.350 4.956 -9.803 1.00 92.00 92 PHE A O 1
ATOM 770 N N . VAL A 1 93 ? 6.963 2.944 -8.914 1.00 92.94 93 VAL A N 1
ATOM 771 C CA . VAL A 1 93 ? 5.622 2.809 -9.506 1.00 92.94 93 VAL A CA 1
ATOM 772 C C . VAL A 1 93 ? 4.535 3.344 -8.573 1.00 92.94 93 VAL A C 1
ATOM 774 O O . VAL A 1 93 ? 4.354 2.851 -7.463 1.00 92.94 93 VAL A O 1
ATOM 777 N N . ALA A 1 94 ? 3.760 4.319 -9.062 1.00 91.00 94 ALA A N 1
ATOM 778 C CA . ALA A 1 94 ? 2.544 4.846 -8.426 1.00 91.00 94 ALA A CA 1
ATOM 779 C C . ALA A 1 94 ? 2.714 5.226 -6.938 1.00 91.00 94 ALA A C 1
ATOM 781 O O . ALA A 1 94 ? 1.876 4.907 -6.094 1.00 91.00 94 ALA A O 1
ATOM 782 N N . ILE A 1 95 ? 3.814 5.909 -6.616 1.00 91.19 95 ILE A N 1
ATOM 783 C CA . ILE A 1 95 ? 4.210 6.234 -5.238 1.00 91.19 95 ILE A CA 1
ATOM 784 C C . ILE A 1 95 ? 3.143 7.025 -4.482 1.00 91.19 95 ILE A C 1
ATOM 786 O O . ILE A 1 95 ? 2.896 6.749 -3.309 1.00 91.19 95 ILE A O 1
ATOM 790 N N . ASP A 1 96 ? 2.477 7.969 -5.137 1.00 91.56 96 ASP A N 1
ATOM 791 C CA . ASP A 1 96 ? 1.452 8.776 -4.473 1.00 91.56 96 ASP A CA 1
ATOM 792 C C . ASP A 1 96 ? 0.205 7.946 -4.152 1.00 91.56 96 ASP A C 1
ATOM 794 O O . ASP A 1 96 ? -0.275 7.978 -3.021 1.00 91.56 96 ASP A O 1
ATOM 798 N N . LEU A 1 97 ? -0.208 7.059 -5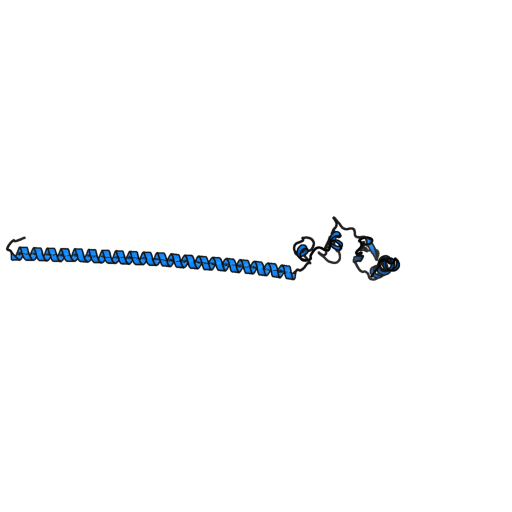.062 1.00 90.00 97 LEU A N 1
ATOM 799 C CA . LEU A 1 97 ? -1.278 6.096 -4.800 1.00 90.00 97 LEU A CA 1
ATOM 800 C C . LEU A 1 97 ? -0.927 5.148 -3.640 1.00 90.00 97 LEU A C 1
ATOM 802 O O . LEU A 1 97 ? -1.789 4.810 -2.825 1.00 90.00 97 LEU A O 1
ATOM 806 N N . GLN A 1 98 ? 0.334 4.714 -3.528 1.00 90.94 98 GLN A N 1
ATOM 807 C CA . GLN A 1 98 ? 0.782 3.916 -2.381 1.00 90.94 98 GLN A CA 1
ATOM 808 C C . GLN A 1 98 ? 0.658 4.689 -1.063 1.00 90.94 98 GLN A C 1
ATOM 810 O O . GLN A 1 98 ? 0.207 4.127 -0.061 1.00 90.94 98 GLN A O 1
ATOM 815 N N . LYS A 1 99 ? 1.058 5.967 -1.047 1.00 92.44 99 LYS A N 1
ATOM 816 C CA . LYS A 1 99 ? 0.954 6.836 0.136 1.00 92.44 99 LYS A CA 1
ATOM 817 C C . LYS A 1 99 ? -0.501 7.052 0.537 1.00 92.44 99 LYS A C 1
ATOM 819 O O . LYS A 1 99 ? -0.827 6.883 1.708 1.00 92.44 99 LYS A O 1
ATOM 824 N N . GLU A 1 100 ? -1.371 7.351 -0.422 1.00 93.44 100 GLU A N 1
ATOM 825 C CA . GLU A 1 100 ? -2.807 7.533 -0.193 1.00 93.44 100 GLU A CA 1
ATOM 826 C C . GLU A 1 100 ? -3.454 6.279 0.397 1.00 93.44 100 GLU A C 1
ATOM 828 O O . GLU A 1 100 ? -4.174 6.364 1.392 1.00 93.44 100 GLU A O 1
ATOM 833 N N . ARG A 1 101 ? -3.151 5.096 -0.157 1.00 92.31 101 ARG A N 1
ATOM 834 C CA . ARG A 1 101 ? -3.642 3.817 0.382 1.00 92.31 101 ARG A CA 1
ATOM 835 C C . ARG A 1 101 ? -3.202 3.615 1.828 1.00 92.31 101 ARG A C 1
ATOM 837 O O . ARG A 1 101 ? -4.039 3.336 2.680 1.00 92.31 101 ARG A O 1
ATOM 844 N N . LYS A 1 102 ? -1.915 3.823 2.125 1.00 92.56 102 LYS A N 1
ATOM 845 C CA . LYS A 1 102 ? -1.385 3.703 3.494 1.00 92.56 102 LYS A CA 1
ATOM 846 C C . LYS A 1 102 ? -2.046 4.693 4.455 1.00 92.56 102 LYS A C 1
ATOM 848 O O . LYS A 1 102 ? -2.402 4.302 5.563 1.00 92.56 102 LYS A O 1
ATOM 853 N N . ALA A 1 103 ? -2.232 5.944 4.037 1.00 95.75 103 ALA A N 1
ATOM 854 C CA . ALA A 1 103 ? -2.885 6.969 4.847 1.00 95.75 103 ALA A CA 1
ATOM 855 C C . ALA A 1 103 ? -4.351 6.615 5.134 1.00 95.75 103 ALA A C 1
ATOM 857 O O . ALA A 1 103 ? -4.791 6.689 6.279 1.00 95.75 103 ALA A O 1
ATOM 858 N N . ARG A 1 104 ? -5.088 6.155 4.117 1.00 96.75 104 ARG A N 1
ATOM 859 C CA . ARG A 1 104 ? -6.474 5.701 4.263 1.00 96.75 104 ARG A CA 1
ATOM 860 C C . ARG A 1 104 ? -6.581 4.502 5.201 1.00 96.75 104 ARG A C 1
ATOM 862 O O . ARG A 1 104 ? -7.422 4.501 6.093 1.00 96.75 104 ARG A O 1
ATOM 869 N N . ASP A 1 105 ? -5.728 3.499 5.028 1.00 96.50 105 ASP A N 1
ATOM 870 C CA . ASP A 1 105 ? -5.753 2.294 5.858 1.00 96.50 105 ASP A CA 1
ATOM 871 C C . ASP A 1 105 ? -5.380 2.612 7.316 1.00 96.50 105 ASP A C 1
ATOM 873 O O . ASP A 1 105 ? -5.948 2.036 8.246 1.00 96.50 105 ASP A O 1
ATOM 877 N N . ALA A 1 106 ? -4.467 3.564 7.538 1.00 96.88 106 ALA A N 1
ATOM 878 C CA . ALA A 1 106 ? -4.163 4.083 8.869 1.00 96.88 106 ALA A CA 1
ATOM 879 C C . ALA A 1 106 ? -5.361 4.830 9.477 1.00 96.88 106 ALA A C 1
ATOM 881 O O . ALA A 1 106 ? -5.729 4.554 10.618 1.00 96.88 106 ALA A O 1
ATOM 882 N N . ALA A 1 107 ? -6.015 5.708 8.710 1.00 97.12 107 ALA A N 1
ATOM 883 C CA . ALA A 1 107 ? -7.202 6.435 9.157 1.00 97.12 107 ALA A CA 1
ATOM 884 C C . ALA A 1 107 ? -8.354 5.486 9.531 1.00 97.12 107 ALA A C 1
ATOM 886 O O . ALA A 1 107 ? -8.980 5.660 10.573 1.00 97.12 107 ALA A O 1
ATOM 887 N N . LEU A 1 10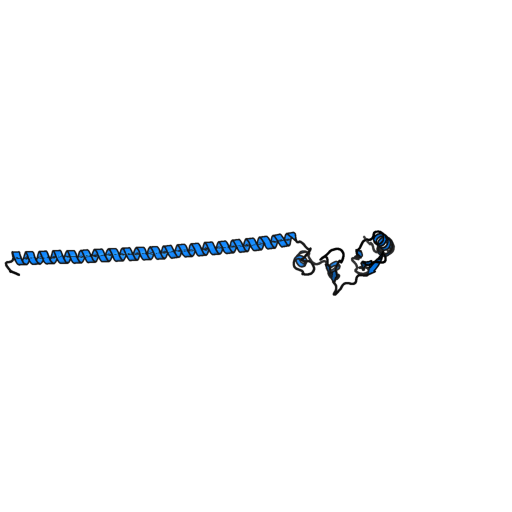8 ? -8.587 4.434 8.737 1.00 97.69 108 LEU A N 1
ATOM 888 C CA . LEU A 1 108 ? -9.591 3.407 9.036 1.00 97.69 108 LEU A CA 1
ATOM 889 C C . LEU A 1 108 ? -9.276 2.651 10.331 1.00 97.69 108 LEU A C 1
ATOM 891 O O . LEU A 1 108 ? -10.176 2.394 11.129 1.00 97.69 108 LEU A O 1
ATOM 895 N N . LYS A 1 109 ? -8.003 2.316 10.573 1.00 97.75 109 LYS A N 1
ATOM 896 C CA . LYS A 1 109 ? -7.586 1.666 11.825 1.00 97.75 109 LYS A CA 1
ATOM 897 C C . LYS A 1 109 ? -7.806 2.565 13.038 1.00 97.75 109 LYS A C 1
ATOM 899 O O . LYS A 1 109 ? -8.304 2.075 14.049 1.00 97.75 109 LYS A O 1
ATOM 904 N N . ILE A 1 110 ? -7.470 3.851 12.932 1.00 97.75 110 ILE A N 1
ATOM 905 C CA . ILE A 1 110 ? -7.692 4.835 14.001 1.00 97.75 110 ILE A CA 1
ATOM 906 C C . ILE A 1 110 ? -9.192 4.968 14.286 1.00 97.75 110 ILE A C 1
ATOM 908 O O . ILE A 1 110 ? -9.613 4.807 15.428 1.00 97.75 110 ILE A O 1
ATOM 912 N N . ALA A 1 111 ? -10.010 5.155 13.247 1.00 97.56 111 ALA A N 1
ATOM 913 C CA . ALA A 1 111 ? -11.460 5.272 13.390 1.00 97.56 111 ALA A CA 1
ATOM 914 C C . ALA A 1 111 ? -12.087 4.032 14.056 1.00 97.56 111 ALA A C 1
ATOM 916 O O . ALA A 1 111 ? -12.950 4.155 14.925 1.00 97.56 111 ALA A O 1
ATOM 917 N N . GLU A 1 112 ? -11.629 2.829 13.701 1.00 97.81 112 GLU A N 1
ATOM 918 C CA . GLU A 1 112 ? -12.117 1.593 14.318 1.00 97.81 112 GLU A CA 1
ATOM 919 C C . GLU A 1 112 ? -11.672 1.452 15.783 1.00 97.81 112 GLU A C 1
ATOM 921 O O . GLU A 1 112 ? -12.444 0.980 16.621 1.00 97.81 112 GLU A O 1
ATOM 926 N N . GLN A 1 113 ? -10.453 1.879 16.123 1.00 97.06 113 GLN A N 1
ATOM 927 C CA . GLN A 1 113 ? -9.981 1.910 17.510 1.00 97.06 113 GLN A CA 1
ATOM 928 C C . GLN A 1 113 ? -10.801 2.885 18.360 1.00 97.06 113 GLN A C 1
ATOM 930 O O . GLN A 1 113 ? -11.252 2.513 19.445 1.00 97.06 113 GLN A O 1
ATOM 935 N N . GLU A 1 114 ? -11.065 4.089 17.854 1.00 97.62 114 GLU A N 1
ATOM 936 C CA . GLU A 1 114 ? -11.918 5.068 18.532 1.00 97.62 114 GLU A CA 1
ATOM 937 C C . GLU A 1 114 ? -13.343 4.546 18.726 1.00 97.62 114 GLU A C 1
ATOM 939 O O . GLU A 1 114 ? -13.914 4.681 19.810 1.00 97.62 114 GLU A O 1
ATOM 944 N N . ARG A 1 115 ? -13.918 3.902 17.703 1.00 97.75 115 ARG A N 1
ATOM 945 C CA . ARG A 1 115 ? -15.254 3.299 17.790 1.00 97.75 115 ARG A CA 1
ATOM 946 C C . ARG A 1 115 ? -15.314 2.251 18.900 1.00 97.75 115 ARG A C 1
ATOM 948 O O . ARG A 1 115 ? -16.245 2.268 19.706 1.00 97.75 115 ARG A O 1
ATOM 955 N N . LYS A 1 116 ? -14.311 1.370 18.974 1.00 97.88 116 LYS A N 1
ATOM 956 C CA . LYS A 1 116 ? -14.208 0.357 20.035 1.00 97.88 116 LYS A CA 1
ATOM 957 C C . LYS A 1 116 ? -14.055 0.987 21.417 1.00 97.88 116 LYS A C 1
ATOM 959 O O . LYS A 1 116 ? -14.736 0.549 22.340 1.00 97.88 116 LYS A O 1
ATOM 964 N N . ALA A 1 117 ? -13.226 2.021 21.555 1.00 97.75 117 ALA A N 1
ATOM 965 C CA . ALA A 1 117 ? -13.043 2.728 22.822 1.00 97.75 117 ALA A CA 1
ATOM 966 C C . ALA A 1 117 ? -14.351 3.378 23.306 1.00 97.75 117 ALA A C 1
ATOM 968 O O . ALA A 1 117 ? -14.751 3.173 24.450 1.00 97.75 117 ALA A O 1
ATOM 969 N N . ARG A 1 118 ? -15.081 4.069 22.417 1.00 97.56 118 ARG A N 1
ATOM 970 C CA . ARG A 1 118 ? -16.395 4.655 22.741 1.00 97.56 118 ARG A CA 1
ATOM 971 C C . ARG A 1 118 ? -17.422 3.595 23.132 1.00 97.56 118 ARG A C 1
ATOM 973 O O . ARG A 1 118 ? -18.218 3.805 24.044 1.00 97.56 118 ARG A O 1
ATOM 980 N N . GLU A 1 119 ? -17.422 2.449 22.453 1.00 97.75 119 GLU A N 1
ATOM 981 C CA . GLU A 1 119 ? -18.326 1.349 22.786 1.00 97.75 119 GLU A CA 1
ATOM 982 C C . GLU A 1 119 ? -18.011 0.750 24.166 1.00 97.75 119 GLU A C 1
ATOM 984 O O . GLU A 1 119 ? -18.930 0.479 24.941 1.00 97.75 119 GLU A O 1
ATOM 989 N N . GLN A 1 120 ? -16.727 0.573 24.490 1.00 96.94 120 GLN A N 1
ATOM 990 C CA . GLN A 1 120 ? -16.283 0.115 25.808 1.00 96.94 120 GLN A CA 1
ATOM 991 C C . GLN A 1 120 ? -16.652 1.113 26.907 1.00 96.94 120 GLN A C 1
ATOM 993 O O . GLN A 1 120 ? -17.197 0.707 27.931 1.00 96.94 120 GLN A O 1
ATOM 998 N N . GLU A 1 121 ? -16.434 2.408 26.677 1.00 97.31 121 GLU A N 1
ATOM 999 C CA . GLU A 1 121 ? -16.806 3.459 27.623 1.00 97.31 121 GLU A CA 1
ATOM 1000 C C . GLU A 1 121 ? -18.318 3.469 27.883 1.00 97.31 121 GLU A C 1
ATOM 1002 O O . GLU A 1 121 ? -18.752 3.531 29.034 1.00 97.31 121 GLU A O 1
ATOM 1007 N N . ARG A 1 122 ? -19.137 3.335 26.831 1.00 97.50 122 ARG A N 1
ATOM 1008 C CA . ARG A 1 122 ? -20.596 3.247 26.974 1.00 97.50 122 ARG A CA 1
ATOM 1009 C C . ARG A 1 122 ? -21.006 2.029 27.800 1.00 97.50 122 ARG A C 1
ATOM 1011 O O . ARG A 1 122 ? -21.784 2.169 28.735 1.00 97.50 122 ARG A O 1
ATOM 1018 N N . LYS A 1 123 ? -20.441 0.851 27.512 1.00 97.62 123 LYS A N 1
ATOM 1019 C CA . LYS A 1 123 ? -20.714 -0.371 28.290 1.00 97.62 123 LYS A CA 1
ATOM 1020 C C . LYS A 1 123 ? -20.302 -0.220 29.756 1.00 97.62 123 LYS A C 1
ATOM 1022 O O . LYS A 1 123 ? -21.027 -0.679 30.637 1.00 97.62 123 LYS A O 1
ATOM 1027 N N . ALA A 1 124 ? -19.170 0.430 30.025 1.00 97.31 124 ALA A N 1
ATOM 1028 C CA . ALA A 1 124 ? -18.716 0.706 31.384 1.00 97.31 124 ALA A CA 1
ATOM 1029 C C . ALA A 1 124 ? -19.680 1.651 32.118 1.00 97.31 124 ALA A C 1
ATOM 1031 O O . ALA A 1 124 ? -20.074 1.354 33.244 1.00 97.31 124 ALA A O 1
ATOM 1032 N N . LYS A 1 125 ? -20.131 2.730 31.462 1.00 97.50 125 LYS A N 1
ATOM 1033 C CA . LYS A 1 125 ? -21.144 3.655 32.000 1.00 97.50 125 LYS A CA 1
ATOM 1034 C C . LYS A 1 125 ? -22.468 2.952 32.297 1.00 97.50 125 LYS A C 1
ATOM 1036 O O . LYS A 1 125 ? -22.983 3.090 33.402 1.00 97.50 125 LYS A O 1
ATOM 1041 N N . ASP A 1 126 ? -22.979 2.152 31.364 1.00 97.44 126 ASP A N 1
ATOM 1042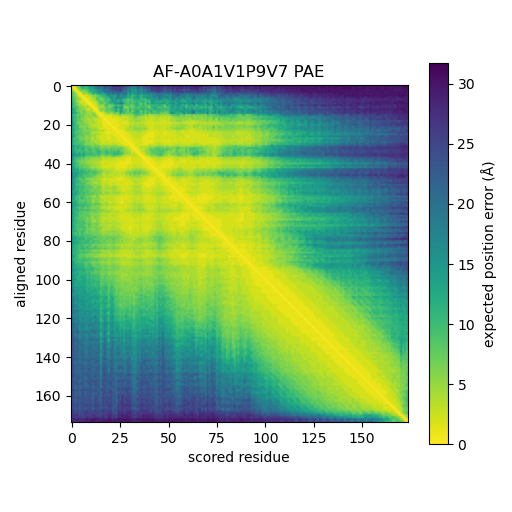 C CA . ASP A 1 126 ? -24.227 1.401 31.552 1.00 97.44 126 ASP A CA 1
ATOM 1043 C C . ASP A 1 126 ? -24.120 0.410 32.720 1.00 97.44 126 ASP A C 1
ATOM 1045 O O . ASP A 1 126 ? -25.058 0.241 33.500 1.00 97.44 126 ASP A O 1
ATOM 1049 N N . THR A 1 127 ? -22.962 -0.237 32.866 1.00 97.50 127 THR A N 1
ATOM 1050 C CA . THR A 1 127 ? -22.700 -1.165 33.974 1.00 97.50 127 THR A CA 1
ATOM 1051 C C . THR A 1 127 ? -22.632 -0.421 35.307 1.00 97.50 127 THR A C 1
ATOM 1053 O O . THR A 1 127 ? -23.274 -0.837 36.269 1.00 97.50 127 THR A O 1
ATOM 1056 N N . ALA A 1 128 ? -21.925 0.711 35.357 1.00 97.44 128 ALA A N 1
ATOM 1057 C CA . ALA A 1 128 ? -21.831 1.545 36.552 1.00 97.44 128 ALA A CA 1
ATOM 1058 C C . ALA A 1 128 ? -23.203 2.083 36.988 1.00 97.44 128 ALA A C 1
ATOM 1060 O O . ALA A 1 128 ? -23.523 2.043 38.174 1.00 97.44 128 ALA A O 1
ATOM 1061 N N . LEU A 1 129 ? -24.044 2.514 36.040 1.00 97.50 129 LEU A N 1
ATOM 1062 C CA . LEU A 1 129 ? -25.414 2.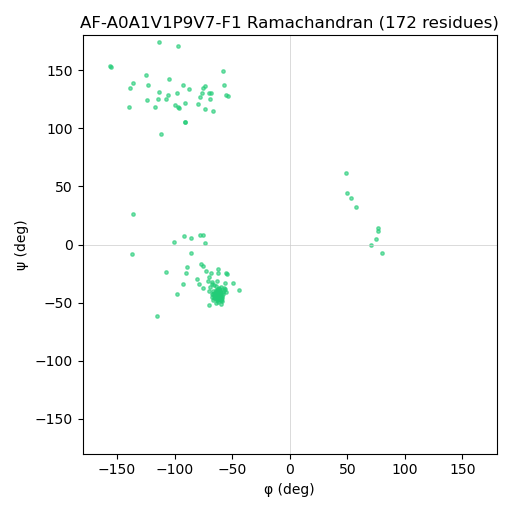952 36.323 1.00 97.50 129 LEU A CA 1
ATOM 1063 C C . LEU A 1 129 ? -26.263 1.826 36.923 1.00 97.50 129 LEU A C 1
ATOM 1065 O O . LEU A 1 129 ? -26.941 2.047 37.923 1.00 97.50 129 LEU A O 1
ATOM 1069 N N . LYS A 1 130 ? -26.186 0.609 36.370 1.00 97.44 130 LYS A N 1
ATOM 1070 C CA . LYS A 1 130 ? -26.900 -0.557 36.919 1.00 97.44 130 LYS A CA 1
ATOM 1071 C C . LYS A 1 130 ? -26.453 -0.894 38.340 1.00 97.44 130 LYS A C 1
ATOM 1073 O O . LYS A 1 130 ? -27.300 -1.163 39.187 1.00 97.44 130 LYS A O 1
ATOM 1078 N N . MET A 1 131 ? -25.146 -0.863 38.608 1.00 96.94 131 MET A N 1
ATOM 1079 C CA . MET A 1 131 ? -24.614 -1.106 39.953 1.00 96.94 131 MET A CA 1
ATOM 1080 C C . MET A 1 131 ? -25.068 -0.027 40.942 1.00 96.94 131 MET A C 1
ATOM 1082 O O . MET A 1 131 ? -25.532 -0.360 42.029 1.00 96.94 131 MET A O 1
ATOM 1086 N N . ALA A 1 132 ? -25.015 1.249 40.548 1.00 96.94 132 ALA A N 1
ATOM 1087 C CA . ALA A 1 132 ? -25.480 2.356 41.380 1.00 96.94 132 ALA A CA 1
ATOM 1088 C C . ALA A 1 132 ? -26.988 2.266 41.677 1.00 96.94 132 ALA A C 1
ATOM 1090 O O . ALA A 1 132 ? -27.422 2.531 42.798 1.00 96.94 132 ALA A O 1
ATOM 1091 N N . GLU A 1 133 ? -27.801 1.853 40.700 1.00 97.06 133 GLU A N 1
ATOM 1092 C CA . GLU A 1 133 ? -29.238 1.650 40.899 1.00 97.06 133 GLU A CA 1
ATOM 1093 C C . GLU A 1 133 ? -29.526 0.482 41.855 1.00 97.06 133 GLU A C 1
ATOM 1095 O O . GLU A 1 133 ? -30.381 0.602 42.735 1.00 97.06 133 GLU A O 1
ATOM 1100 N N . GLN A 1 134 ? -28.798 -0.633 41.720 1.00 95.69 134 GLN A N 1
ATOM 1101 C CA . GLN A 1 134 ? -28.894 -1.767 42.643 1.00 95.69 134 GLN A CA 1
ATOM 1102 C C . GLN A 1 134 ? -28.501 -1.374 44.068 1.00 95.69 134 GLN A C 1
ATOM 1104 O O . GLN A 1 134 ? -29.217 -1.710 45.011 1.00 95.69 134 GLN A O 1
ATOM 1109 N N . GLU A 1 135 ? -27.412 -0.623 44.232 1.00 96.69 135 GLU A N 1
ATOM 1110 C CA . GLU A 1 135 ? -26.978 -0.128 45.539 1.00 96.69 135 GLU A CA 1
ATOM 1111 C C . GLU A 1 135 ? -28.026 0.805 46.160 1.00 96.69 135 GLU A C 1
ATOM 1113 O O . GLU A 1 135 ? -28.355 0.671 47.340 1.00 96.69 135 GLU A O 1
ATOM 1118 N N . ARG A 1 136 ? -28.606 1.716 45.364 1.00 96.94 136 ARG A N 1
ATOM 1119 C CA . ARG A 1 136 ? -29.662 2.623 45.830 1.00 96.94 136 ARG A CA 1
ATOM 1120 C C . ARG A 1 136 ? -30.889 1.851 46.309 1.00 96.94 136 ARG A C 1
ATOM 1122 O O . ARG A 1 136 ? -31.376 2.122 47.402 1.00 96.94 136 ARG A O 1
ATOM 1129 N N . LYS A 1 137 ? -31.346 0.866 45.529 1.00 96.56 137 LYS A N 1
ATOM 1130 C CA . LYS A 1 137 ? -32.458 -0.021 45.909 1.00 96.56 137 LYS A CA 1
ATOM 1131 C C . LYS A 1 137 ? -32.145 -0.796 47.191 1.00 96.56 137 LYS A C 1
ATOM 1133 O O . LYS A 1 137 ? -32.998 -0.888 48.066 1.00 96.56 137 LYS A O 1
ATOM 1138 N N . GLY A 1 138 ? -30.919 -1.301 47.337 1.00 96.25 138 GLY A N 1
ATOM 1139 C CA . GLY A 1 138 ? -30.475 -1.980 48.557 1.00 96.25 138 GLY A CA 1
ATOM 1140 C C . GLY A 1 138 ? -30.512 -1.073 49.791 1.00 96.25 138 GLY A C 1
ATOM 1141 O O . GLY A 1 138 ? -31.022 -1.476 50.833 1.00 96.25 138 GLY A O 1
ATOM 1142 N N . LYS A 1 139 ? -30.034 0.173 49.667 1.00 9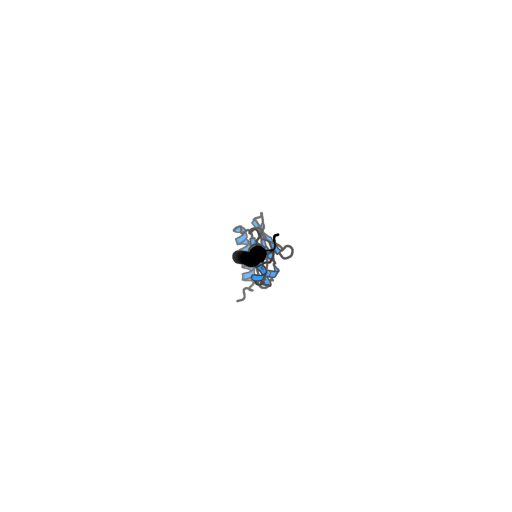5.94 139 LYS A N 1
ATOM 1143 C CA . LYS A 1 139 ? -30.088 1.181 50.740 1.00 95.94 139 LYS A CA 1
ATOM 1144 C C . LYS A 1 139 ? -31.519 1.558 51.120 1.00 95.94 139 LYS A C 1
ATOM 1146 O O . LYS A 1 139 ? -31.809 1.699 52.302 1.00 95.94 139 LYS A O 1
ATOM 1151 N N . GLU A 1 140 ? -32.401 1.704 50.137 1.00 96.31 140 GLU A N 1
ATOM 1152 C CA . GLU A 1 140 ? -33.814 2.032 50.349 1.00 96.31 140 GLU A CA 1
ATOM 1153 C C . GLU A 1 140 ? -34.543 0.911 51.106 1.00 96.31 140 GLU A C 1
ATOM 1155 O O . GLU A 1 140 ? -35.227 1.177 52.092 1.00 96.31 140 GLU A O 1
ATOM 1160 N N . ILE A 1 141 ? -34.299 -0.350 50.734 1.00 96.88 141 ILE A N 1
ATOM 1161 C CA . ILE A 1 141 ? -34.824 -1.520 51.455 1.00 96.88 141 ILE A CA 1
ATOM 1162 C C . ILE A 1 141 ? -34.291 -1.569 52.893 1.00 96.88 141 ILE A C 1
ATOM 1164 O O . ILE A 1 141 ? -35.068 -1.766 53.825 1.00 96.88 141 ILE A O 1
ATOM 1168 N N . ALA A 1 142 ? -32.985 -1.369 53.090 1.00 95.62 142 ALA A N 1
ATOM 1169 C CA . ALA A 1 142 ? -32.385 -1.381 54.424 1.00 95.62 142 ALA A CA 1
ATOM 1170 C C . ALA A 1 142 ? -32.942 -0.260 55.320 1.00 95.62 142 ALA A C 1
ATOM 1172 O O . ALA A 1 142 ? -33.176 -0.476 56.509 1.00 95.62 142 ALA A O 1
ATOM 1173 N N . LEU A 1 143 ? -33.192 0.925 54.750 1.00 96.62 143 LEU A N 1
ATOM 1174 C CA . LEU A 1 143 ? -33.806 2.040 55.467 1.00 96.62 143 LEU A CA 1
ATOM 1175 C C . LEU A 1 143 ? -35.247 1.716 55.877 1.00 96.62 143 LEU A C 1
ATOM 1177 O O . LEU A 1 143 ? -35.606 1.961 57.027 1.00 96.62 143 LEU A O 1
ATOM 1181 N N . GLN A 1 144 ? -36.039 1.130 54.974 1.00 95.94 144 GLN A N 1
ATOM 1182 C CA . GLN A 1 144 ? -37.409 0.713 55.279 1.00 95.94 144 GLN A CA 1
ATOM 1183 C C . GLN A 1 144 ? -37.433 -0.318 56.414 1.00 95.94 144 GLN A C 1
ATOM 1185 O O . GLN A 1 144 ? -38.168 -0.154 57.381 1.00 95.94 144 GLN A O 1
ATOM 1190 N N . GLN A 1 145 ? -36.567 -1.334 56.355 1.00 95.12 145 GLN A N 1
ATOM 1191 C CA . GLN A 1 145 ? -36.461 -2.347 57.409 1.00 95.12 145 GLN A CA 1
ATOM 1192 C C . GLN A 1 145 ? -36.065 -1.746 58.764 1.00 95.12 145 GLN A C 1
ATOM 1194 O O . GLN A 1 145 ? -36.595 -2.152 59.796 1.00 95.12 145 GLN A O 1
ATOM 1199 N N . ALA A 1 146 ? -35.154 -0.768 58.776 1.00 95.19 146 ALA A N 1
ATOM 1200 C CA . ALA A 1 146 ? -34.768 -0.071 60.000 1.00 95.19 146 ALA A CA 1
ATOM 1201 C C . ALA A 1 146 ? -35.924 0.764 60.580 1.00 95.19 146 ALA A C 1
ATOM 1203 O O . ALA A 1 146 ? -36.122 0.769 61.794 1.00 95.19 146 ALA A O 1
ATOM 1204 N N . GLN A 1 147 ? -36.702 1.440 59.729 1.00 95.69 147 GLN A N 1
ATOM 1205 C CA . GLN A 1 147 ? -37.896 2.183 60.148 1.00 95.69 147 GLN A CA 1
ATOM 1206 C C . GLN A 1 147 ? -38.972 1.253 60.715 1.00 95.69 147 GLN A C 1
ATOM 1208 O O . GLN A 1 147 ? -39.499 1.523 61.793 1.00 95.69 147 GLN A O 1
ATOM 1213 N N . ASP A 1 148 ? -39.244 0.135 60.043 1.00 95.69 148 ASP A N 1
ATOM 1214 C CA . ASP A 1 148 ? -40.215 -0.859 60.501 1.00 95.69 148 ASP A CA 1
ATOM 1215 C C . ASP A 1 148 ? -39.794 -1.461 61.853 1.00 95.69 148 ASP A C 1
ATOM 1217 O O . ASP A 1 148 ? -40.619 -1.592 62.759 1.00 95.69 148 ASP A O 1
ATOM 1221 N N . ALA A 1 149 ? -38.503 -1.766 62.030 1.00 94.81 149 ALA A N 1
ATOM 1222 C CA . ALA A 1 149 ? -37.962 -2.261 63.296 1.00 94.81 149 ALA A CA 1
ATOM 1223 C C . ALA A 1 149 ? -38.108 -1.233 64.432 1.00 94.81 149 ALA A C 1
ATOM 1225 O O . ALA A 1 149 ? -38.531 -1.589 65.532 1.00 94.81 149 ALA A O 1
ATOM 1226 N N . LEU A 1 150 ? -37.815 0.048 64.176 1.00 95.44 150 LEU A N 1
ATOM 1227 C CA . LEU A 1 150 ? -38.029 1.120 65.156 1.00 95.44 150 LEU A CA 1
ATOM 1228 C C . LEU A 1 150 ? -39.510 1.267 65.525 1.00 95.44 150 LEU A C 1
ATOM 1230 O O . LEU A 1 150 ? -39.834 1.412 66.703 1.00 95.44 150 LEU A O 1
ATOM 1234 N N . GLN A 1 151 ? -40.412 1.175 64.544 1.00 94.62 151 GLN A N 1
ATOM 1235 C CA . GLN A 1 151 ? -41.852 1.243 64.785 1.00 94.62 151 GLN A CA 1
ATOM 1236 C C . GLN A 1 151 ? -42.344 0.064 65.634 1.00 94.62 151 GLN A C 1
ATOM 1238 O O . GLN A 1 151 ? -43.193 0.248 66.505 1.00 94.62 151 GLN A O 1
ATOM 1243 N N . GLN A 1 152 ? -41.815 -1.142 65.412 1.00 93.62 152 GLN A N 1
ATOM 1244 C CA . GLN A 1 152 ? -42.129 -2.310 66.239 1.00 93.62 152 GLN A CA 1
ATOM 1245 C C . GLN A 1 152 ? -41.670 -2.117 67.685 1.00 93.62 152 GLN A C 1
ATOM 1247 O O . GLN A 1 152 ? -42.473 -2.314 68.596 1.00 93.62 152 GLN A O 1
ATOM 1252 N N . VAL A 1 153 ? -40.429 -1.664 67.897 1.00 95.06 153 VAL A N 1
ATOM 1253 C CA . VAL A 1 153 ? -39.901 -1.370 69.240 1.00 95.06 153 VAL A CA 1
ATOM 1254 C C . VAL A 1 153 ? -40.763 -0.328 69.960 1.00 95.06 153 VAL A C 1
ATOM 1256 O O . VAL A 1 153 ? -41.090 -0.496 71.135 1.00 95.06 153 VAL A O 1
ATOM 1259 N N . GLU A 1 154 ? -41.181 0.726 69.260 1.00 94.00 154 GLU A N 1
ATOM 1260 C CA . GLU A 1 154 ? -42.036 1.768 69.832 1.00 94.00 154 GLU A CA 1
ATOM 1261 C C . GLU A 1 154 ? -43.446 1.252 70.157 1.00 94.00 154 GLU A C 1
ATOM 1263 O O . GLU A 1 154 ? -43.978 1.510 71.238 1.00 94.00 154 GLU A O 1
ATOM 1268 N N . ASN A 1 155 ? -44.042 0.455 69.268 1.00 92.88 155 ASN A N 1
ATOM 1269 C CA . ASN A 1 155 ? -45.335 -0.178 69.519 1.00 92.88 155 ASN A CA 1
ATOM 1270 C C . ASN A 1 155 ? -45.275 -1.125 70.731 1.00 92.88 155 ASN A C 1
ATOM 1272 O O . ASN A 1 155 ? -46.197 -1.134 71.548 1.00 92.88 155 ASN A O 1
ATOM 1276 N N . GLU A 1 156 ? -44.192 -1.895 70.879 1.00 92.69 156 GLU A N 1
ATOM 1277 C CA . GLU A 1 156 ? -43.958 -2.742 72.053 1.00 92.69 156 GLU A CA 1
ATOM 1278 C C . GLU A 1 156 ? -43.809 -1.918 73.337 1.00 92.69 156 GLU A C 1
ATOM 1280 O O . GLU A 1 156 ? -44.361 -2.301 74.374 1.00 92.69 156 GLU A O 1
ATOM 1285 N N . ARG A 1 157 ? -43.106 -0.778 73.284 1.00 93.38 157 ARG A N 1
ATOM 1286 C CA . ARG A 1 157 ? -42.984 0.156 74.415 1.00 93.38 157 ARG A CA 1
ATOM 1287 C C . ARG A 1 157 ? -44.359 0.665 74.848 1.00 93.38 157 ARG A C 1
ATOM 1289 O O . ARG A 1 157 ? -44.713 0.530 76.017 1.00 93.38 157 ARG A O 1
ATOM 1296 N N . ILE A 1 158 ? -45.160 1.157 73.903 1.00 93.06 158 ILE A N 1
ATOM 1297 C CA . ILE A 1 158 ? -46.522 1.650 74.162 1.00 93.06 158 ILE A CA 1
ATOM 1298 C C . ILE A 1 158 ? -47.414 0.535 74.727 1.00 93.06 158 ILE A C 1
ATOM 1300 O O . ILE A 1 158 ? -48.199 0.772 75.647 1.00 93.06 158 ILE A O 1
ATOM 1304 N N . ALA A 1 159 ? -47.312 -0.689 74.202 1.00 91.38 159 ALA A N 1
ATOM 1305 C CA . ALA A 1 159 ? -48.077 -1.830 74.700 1.00 91.38 159 ALA A CA 1
ATOM 1306 C C . ALA A 1 159 ? -47.697 -2.190 76.147 1.00 91.38 159 ALA A C 1
ATOM 1308 O O . ALA A 1 159 ? -48.587 -2.426 76.967 1.00 91.38 159 ALA A O 1
ATOM 1309 N N . LYS A 1 160 ? -46.399 -2.180 76.480 1.00 90.75 160 LYS A N 1
ATOM 1310 C CA . LYS A 1 160 ? -45.913 -2.388 77.855 1.00 90.75 160 LYS A CA 1
ATOM 1311 C C . LYS A 1 160 ? -46.400 -1.295 78.803 1.00 90.75 160 LYS A C 1
ATOM 1313 O O . LYS A 1 160 ? -46.869 -1.622 79.889 1.00 90.75 160 LYS A O 1
ATOM 1318 N N . GLU A 1 161 ? -46.348 -0.032 78.388 1.00 90.00 161 GLU A N 1
ATOM 1319 C CA . GLU A 1 161 ? -46.847 1.100 79.183 1.00 90.00 161 GLU A CA 1
ATOM 1320 C C . GLU A 1 161 ? -48.353 0.993 79.439 1.00 90.00 161 GLU A C 1
ATOM 1322 O O . GLU A 1 161 ? -48.798 1.133 80.576 1.00 90.00 161 GLU A O 1
ATOM 1327 N N . LYS A 1 162 ? -49.147 0.650 78.416 1.00 89.50 162 LYS A N 1
ATOM 1328 C CA . LYS A 1 162 ? -50.588 0.397 78.586 1.00 89.50 162 LYS A CA 1
ATOM 1329 C C . LYS A 1 162 ? -50.874 -0.773 79.522 1.00 89.50 162 LYS A C 1
ATOM 1331 O O . LYS A 1 162 ? -51.796 -0.683 80.327 1.00 89.50 162 LYS A O 1
ATOM 1336 N N . LEU A 1 163 ? -50.112 -1.864 79.425 1.00 84.88 163 LEU A N 1
ATOM 1337 C CA . LEU A 1 163 ? -50.271 -3.018 80.310 1.00 84.88 163 LEU A CA 1
ATOM 1338 C C . LEU A 1 163 ? -49.941 -2.654 81.764 1.00 84.88 163 LEU A C 1
ATOM 1340 O O . LEU A 1 163 ? -50.687 -3.029 82.664 1.00 84.88 163 LEU A O 1
ATOM 1344 N N . GLN A 1 164 ? -48.864 -1.895 81.991 1.00 83.56 164 GLN A N 1
ATOM 1345 C CA . GLN A 1 164 ? -48.528 -1.374 83.318 1.00 83.56 164 GLN A CA 1
ATOM 1346 C C . GLN A 1 164 ? -49.639 -0.478 83.866 1.00 83.56 164 GLN A C 1
ATOM 1348 O O . GLN A 1 164 ? -50.045 -0.658 85.011 1.00 83.56 164 GLN A O 1
ATOM 1353 N N . GLN A 1 165 ? -50.173 0.434 83.051 1.00 82.50 165 GLN A N 1
ATOM 1354 C CA . GLN A 1 165 ? -51.267 1.309 83.463 1.00 82.50 165 GLN A CA 1
ATOM 1355 C C . GLN A 1 165 ? -52.528 0.512 83.833 1.00 82.50 165 GLN A C 1
ATOM 1357 O O . GLN A 1 165 ? -53.120 0.753 84.878 1.00 82.50 165 GLN A O 1
ATOM 1362 N N . LEU A 1 166 ? -52.894 -0.497 83.036 1.00 81.31 166 LEU A N 1
ATOM 1363 C CA . LEU A 1 166 ? -54.027 -1.381 83.327 1.00 81.31 166 LEU A CA 1
ATOM 1364 C C . LEU A 1 166 ? -53.840 -2.180 84.624 1.00 81.31 166 LEU A C 1
ATOM 1366 O O . LEU A 1 166 ? -54.801 -2.342 85.373 1.00 81.31 166 LEU A O 1
ATOM 1370 N N . LEU A 1 167 ? -52.629 -2.674 84.903 1.00 77.88 167 LEU A N 1
ATOM 1371 C CA . LEU A 1 167 ? -52.306 -3.375 86.154 1.00 77.88 167 LEU A CA 1
ATOM 1372 C C . LEU A 1 167 ? -52.431 -2.448 87.374 1.00 77.88 167 LEU A C 1
ATOM 1374 O O . LEU A 1 167 ? -52.993 -2.848 88.395 1.00 77.88 167 LEU A O 1
ATOM 1378 N N . ILE A 1 168 ? -51.978 -1.197 87.240 1.00 77.94 168 ILE A N 1
ATOM 1379 C CA . ILE A 1 168 ? -52.138 -0.152 88.261 1.00 77.94 168 ILE A CA 1
ATOM 1380 C C . ILE A 1 168 ? -53.628 0.147 88.500 1.00 77.94 168 ILE A C 1
ATOM 1382 O O . ILE A 1 168 ? -54.073 0.136 89.649 1.00 77.94 168 ILE A O 1
ATOM 1386 N N . ASP A 1 169 ? -54.412 0.343 87.437 1.00 76.75 169 ASP A N 1
ATOM 1387 C CA . ASP A 1 169 ? -55.840 0.687 87.518 1.00 76.75 169 ASP A CA 1
ATOM 1388 C C . ASP A 1 169 ? -56.708 -0.466 88.068 1.00 76.75 169 ASP A C 1
ATOM 1390 O O . ASP A 1 169 ? -57.771 -0.233 88.642 1.00 76.75 169 ASP A O 1
ATOM 1394 N N . SER A 1 170 ? -56.250 -1.717 87.940 1.00 74.88 170 SER A N 1
ATOM 1395 C CA . SER A 1 170 ? -56.926 -2.914 88.470 1.00 74.88 170 SER A CA 1
ATOM 1396 C C . SER A 1 170 ? -56.474 -3.320 89.883 1.00 74.88 170 SER A C 1
ATOM 1398 O O . SER A 1 170 ? -56.909 -4.349 90.402 1.00 74.88 170 SER A O 1
ATOM 1400 N N . GLY A 1 171 ? -55.655 -2.495 90.550 1.00 59.16 171 GLY A N 1
ATOM 1401 C CA . GLY A 1 171 ? -55.287 -2.670 91.961 1.00 59.16 171 GLY A CA 1
ATOM 1402 C C . GLY A 1 171 ? -54.241 -3.758 92.225 1.00 59.16 171 GLY A C 1
ATOM 1403 O O . GLY A 1 171 ? -54.007 -4.114 93.382 1.00 59.16 171 GLY A O 1
ATOM 1404 N N . ILE A 1 172 ? -53.593 -4.276 91.178 1.00 55.69 172 ILE A N 1
ATOM 1405 C CA . ILE A 1 172 ? -52.523 -5.269 91.279 1.00 55.69 172 ILE A CA 1
ATOM 1406 C C . ILE A 1 172 ? -51.197 -4.507 91.360 1.00 55.69 172 ILE A C 1
ATOM 1408 O O . ILE A 1 172 ? -50.726 -3.946 90.372 1.00 55.69 172 ILE A O 1
ATOM 1412 N N . LYS A 1 173 ? -50.588 -4.452 92.551 1.00 53.56 173 LYS A N 1
ATOM 1413 C CA . LYS A 1 173 ? -49.240 -3.883 92.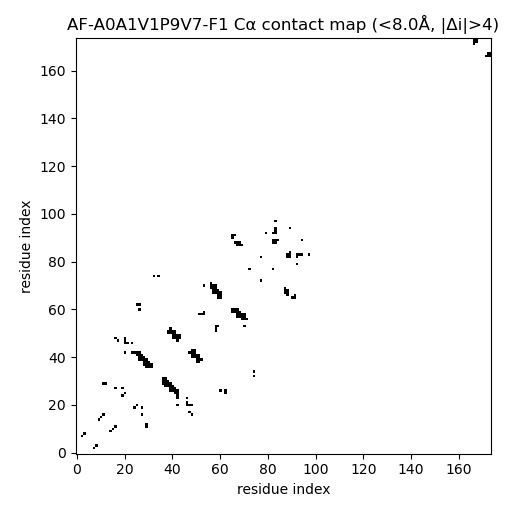695 1.00 53.56 173 LYS A CA 1
ATOM 1414 C C . LYS A 1 173 ? -48.210 -4.801 92.031 1.00 53.56 173 LYS A C 1
ATOM 1416 O O . LYS A 1 173 ? -48.146 -5.983 92.369 1.00 53.56 173 LYS A O 1
ATOM 1421 N N . LEU A 1 174 ? -47.434 -4.217 91.115 1.00 56.69 174 LEU A N 1
ATOM 1422 C CA . LEU A 1 174 ? -46.165 -4.743 90.599 1.00 56.69 174 LEU A CA 1
ATOM 1423 C C . LEU A 1 174 ? -45.104 -4.803 91.703 1.00 56.69 174 LEU A C 1
ATOM 1425 O O . LEU A 1 174 ? -45.074 -3.864 92.535 1.00 56.69 174 LEU A O 1
#

Radius of gyration: 47.4 Å; Cα contacts (8 Å, |Δi|>4): 117; chains: 1; bounding box: 94×26×136 Å

InterPro domains:
  IPR008538 Putative restriction endonuclease [PF05685] (11-69)
  IPR011335 Restriction endonuclease type II-like [SSF52980] (11-75)
  IPR012296 Nuclease, putative, TT1808 [G3DSA:3.90.1570.10] (1-75)

Sequence (174 aa):
MSHSKQKYIDRDTIDKKREYSQGKVKEYYIIDYKKDQTLFYSLNTNGGYSLVKPKNGIIRSTVLPGFQFRESDIYVRPDPVNLINDPIYQSFVAIDLQKERKARDAALKIAEQERKAREQERKAKDTALKMAEQERKGKEIALQQAQDALQQVENERIAKEKLQQLLIDSGIKL

Secondary structure (DSSP, 8-state):
----SHHHHHIIIIIHHHHHHHTT-SEEEE--TTSTT-EEEEE-TTSSEEEPPPBTTEEE-SSSTT-EEETTHHHH---HHHHTT-TTTTTTSSHHHHHHHHHHHHHHHHHHHHHHHHHHHHHHHHHHHHHHHHHHHHHHHHHHHHHHHHHHHHHHHHHHHHHHHHHHHTT---

Foldseek 3Di:
DDCPDVVSVCCLVPVVQLVCLVVPVQKDWDDDQVPPDTWIWGQDPVSHTDTDDADVQKDDDPVDPLQMDGVVCSHVVDDLVVQCPDPSRVVPRPVVVVVVVVVVVVVVVVVVVVVVVVVVVVVVVVVVVVVVVVVVVVVVVVVVVVVVVVVVVVVVVVVVVVVVVVCVVVVNDD